Protein AF-A0A972DR48-F1 (afdb_monomer_lite)

Foldseek 3Di:
DDPPPPPPPPVVVQVVLVVVQQAAFLVVLPAPPVLCVQCVVLVNGGNVVVLVDAPVSLVPDVVSDPVSVVSNQVSCVQSQKDFDQDPVSRTDIGRNDHD

Radius of gyration: 15.76 Å; chains: 1; bounding box: 53×30×34 Å

Secondary structure (DSSP, 8-state):
---------HHHHHHHHHHHHHTSBGGGTT--HHHHHHHHHTT--BHHHHHHS-HHHHHHSTT--HHHHHHHHHHHHHTTEEEEE-TTS-EEEEE----

pLDDT: mean 70.38, std 9.5, range [44.72, 84.38]

Sequence (99 aa):
MSKTRVPLPKADLRRKRFAEVLQSPVAQLNLPVRTVNFLEDDGVLLVEDLLNCTRERLLAIPNFGDKALEQVFNALRDVGLACTVEADGRGRWSYVGPV

Structure (mmCIF, N/CA/C/O backbone):
data_AF-A0A972DR48-F1
#
_entry.id   AF-A0A972DR48-F1
#
loop_
_atom_site.group_PDB
_atom_site.id
_atom_site.type_symbol
_atom_site.label_atom_id
_atom_site.label_alt_id
_atom_site.label_comp_id
_atom_site.label_asym_id
_atom_site.label_entity_id
_atom_site.label_seq_id
_atom_site.pdbx_PDB_ins_code
_atom_site.Cartn_x
_atom_site.Cartn_y
_atom_site.Cartn_z
_atom_site.occupancy
_atom_site.B_iso_or_equiv
_atom_site.auth_seq_id
_atom_site.auth_comp_id
_atom_site.auth_asym_id
_atom_site.auth_atom_id
_atom_site.pdbx_PDB_model_num
ATOM 1 N N . MET A 1 1 ? -38.749 16.254 17.632 1.00 44.72 1 MET A N 1
ATOM 2 C CA . MET A 1 1 ? -37.673 16.289 16.616 1.00 44.72 1 MET A CA 1
ATOM 3 C C . MET A 1 1 ? -37.127 14.881 16.443 1.00 44.72 1 MET A C 1
ATOM 5 O O . MET A 1 1 ? -36.449 14.368 17.326 1.00 44.72 1 MET A O 1
ATOM 9 N N . SER A 1 2 ? -37.544 14.214 15.372 1.00 46.78 2 SER A N 1
ATOM 10 C CA . SER A 1 2 ? -37.331 12.787 15.135 1.00 46.78 2 SER A CA 1
ATOM 11 C C . SER A 1 2 ? -35.883 12.531 14.719 1.00 46.78 2 SER A C 1
ATOM 13 O O . SER A 1 2 ? -35.508 12.799 13.582 1.00 46.78 2 SER A O 1
ATOM 15 N N . LYS A 1 3 ? -35.054 12.015 15.634 1.00 53.12 3 LYS A N 1
ATOM 16 C CA . LYS A 1 3 ? -33.777 11.390 15.266 1.00 53.12 3 LYS A CA 1
ATOM 17 C C . LYS A 1 3 ? -34.117 10.127 14.484 1.00 53.12 3 LYS A C 1
ATOM 19 O O . LYS A 1 3 ? -34.368 9.084 15.086 1.00 53.12 3 LYS A O 1
ATOM 24 N N . THR A 1 4 ? -34.179 10.232 13.160 1.00 53.75 4 THR A N 1
ATOM 25 C CA . THR A 1 4 ? -34.278 9.071 12.280 1.00 53.75 4 THR A CA 1
ATOM 26 C C . THR A 1 4 ? -33.066 8.195 12.575 1.00 53.75 4 THR A C 1
ATOM 28 O O . THR A 1 4 ? -31.947 8.498 12.167 1.00 53.75 4 THR A O 1
ATOM 31 N N . ARG A 1 5 ? -33.278 7.127 13.350 1.00 57.31 5 ARG A N 1
ATOM 32 C CA . ARG A 1 5 ? -32.340 6.013 13.478 1.00 57.31 5 ARG A CA 1
ATOM 33 C C . ARG A 1 5 ? -32.374 5.279 12.144 1.00 57.31 5 ARG A C 1
ATOM 35 O O . ARG A 1 5 ? -33.007 4.237 12.026 1.00 57.31 5 ARG A O 1
ATOM 42 N N . VAL A 1 6 ? -31.774 5.883 11.121 1.00 61.06 6 VAL A N 1
ATOM 43 C CA . VAL A 1 6 ? -31.480 5.190 9.872 1.00 61.06 6 VAL A CA 1
ATOM 44 C C . VAL A 1 6 ? -30.540 4.054 10.272 1.00 61.06 6 VAL A C 1
ATOM 46 O O . VAL A 1 6 ? -29.465 4.336 10.812 1.00 61.06 6 VAL A O 1
ATOM 49 N N . PRO A 1 7 ? -30.935 2.782 10.106 1.00 59.00 7 PRO A N 1
ATOM 50 C CA . PRO A 1 7 ? -30.004 1.685 10.292 1.00 59.00 7 PRO A CA 1
ATOM 51 C C . PRO A 1 7 ? -28.924 1.893 9.239 1.00 59.00 7 PRO A C 1
ATOM 53 O O . PRO A 1 7 ? -29.247 1.863 8.054 1.00 59.00 7 PRO A O 1
ATOM 56 N N . LEU A 1 8 ? -27.679 2.169 9.645 1.00 53.81 8 LEU A N 1
ATOM 57 C CA . LEU A 1 8 ? -26.583 2.243 8.685 1.00 53.81 8 LEU A CA 1
ATOM 58 C C . LEU A 1 8 ? -26.542 0.902 7.934 1.00 53.81 8 LEU A C 1
ATOM 60 O O . LEU A 1 8 ? -26.353 -0.140 8.574 1.00 53.81 8 LEU A O 1
ATOM 64 N N . PRO A 1 9 ? -26.753 0.896 6.607 1.00 63.44 9 PRO A N 1
ATOM 65 C CA . PRO A 1 9 ? -26.570 -0.296 5.797 1.00 63.44 9 PRO A CA 1
ATOM 66 C C . PRO A 1 9 ? -25.189 -0.899 6.071 1.00 63.44 9 PRO A C 1
ATOM 68 O O . PRO A 1 9 ? -24.206 -0.179 6.238 1.00 63.44 9 PRO A O 1
ATOM 71 N N . LYS A 1 10 ? -25.065 -2.233 6.074 1.00 60.50 10 LYS A N 1
ATOM 72 C CA . LYS A 1 10 ? -23.777 -2.929 6.298 1.00 60.50 10 LYS A CA 1
ATOM 73 C C . LYS A 1 10 ? -22.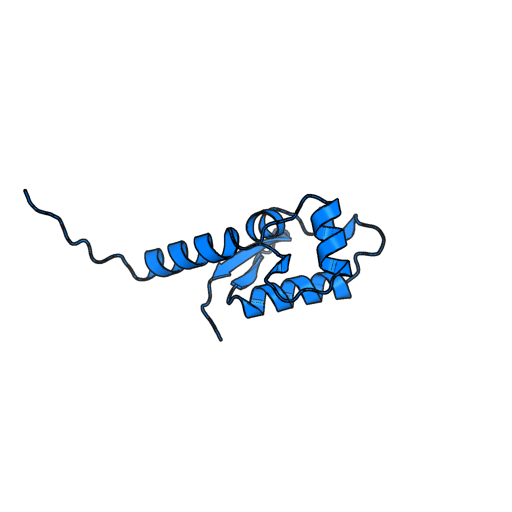644 -2.436 5.373 1.00 60.50 10 LYS A C 1
ATOM 75 O O . LYS A 1 10 ? -21.469 -2.566 5.712 1.00 60.50 10 LYS A O 1
ATOM 80 N N . ALA A 1 11 ? -22.993 -1.855 4.223 1.00 64.06 11 ALA A N 1
ATOM 81 C CA . ALA A 1 11 ? -22.065 -1.217 3.294 1.00 64.06 11 ALA A CA 1
ATOM 82 C C . ALA A 1 11 ? -21.323 -0.011 3.902 1.00 64.06 11 ALA A C 1
ATOM 84 O O . ALA A 1 11 ? -20.133 0.162 3.642 1.00 64.06 11 ALA A O 1
ATOM 85 N N . ASP A 1 12 ? -21.976 0.785 4.747 1.00 67.62 12 ASP A N 1
ATOM 86 C CA . ASP A 1 12 ? -21.371 1.974 5.354 1.00 67.62 12 ASP A CA 1
ATOM 87 C C . ASP A 1 12 ? -20.378 1.620 6.460 1.00 67.62 12 ASP A C 1
ATOM 89 O O . ASP A 1 12 ? -19.359 2.289 6.609 1.00 67.62 12 ASP A O 1
ATOM 93 N N . LEU A 1 13 ? -20.602 0.514 7.180 1.00 70.31 13 LEU A N 1
ATOM 94 C CA . LEU A 1 13 ? -19.644 0.015 8.170 1.00 70.31 13 LEU A CA 1
ATOM 95 C C . LEU A 1 13 ? -18.339 -0.452 7.503 1.00 70.31 13 LEU A C 1
ATOM 97 O O . LEU A 1 13 ? -17.251 -0.178 8.006 1.00 70.31 13 LEU A O 1
ATOM 101 N N . ARG A 1 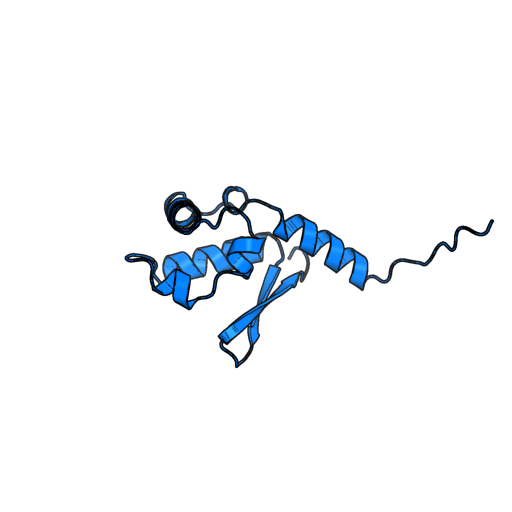14 ? -18.451 -1.113 6.341 1.00 72.25 14 ARG A N 1
ATOM 102 C CA . ARG A 1 14 ? -17.295 -1.502 5.520 1.00 72.25 14 ARG A CA 1
ATOM 103 C C . ARG A 1 14 ? -16.549 -0.288 4.983 1.00 72.25 14 ARG A C 1
ATOM 105 O O . ARG A 1 14 ? -15.328 -0.286 5.022 1.00 72.25 14 ARG A O 1
ATOM 112 N N . ARG A 1 15 ? -17.265 0.740 4.516 1.00 71.12 15 ARG A N 1
ATOM 113 C CA . ARG A 1 15 ? -16.659 2.000 4.054 1.00 71.12 15 ARG A CA 1
ATOM 114 C C . ARG A 1 15 ? -15.936 2.738 5.175 1.00 71.12 15 ARG A C 1
ATOM 116 O O . ARG A 1 15 ? -14.841 3.229 4.942 1.00 71.12 15 ARG A O 1
ATOM 123 N N . LYS A 1 16 ? -16.516 2.776 6.379 1.00 77.44 16 LYS A N 1
ATOM 124 C CA . LYS A 1 16 ? -15.868 3.364 7.559 1.00 77.44 16 LYS A CA 1
ATOM 125 C C . LYS A 1 16 ? -14.573 2.643 7.911 1.00 77.44 16 LYS A C 1
ATOM 127 O O . LYS A 1 16 ? -13.538 3.287 7.966 1.00 77.44 16 LYS A O 1
ATOM 132 N N . ARG A 1 17 ? -14.624 1.315 8.047 1.00 77.62 17 ARG A N 1
ATOM 133 C CA . ARG A 1 17 ? -13.425 0.512 8.325 1.00 77.62 17 ARG A CA 1
ATOM 134 C C . ARG A 1 17 ? -12.382 0.632 7.224 1.00 77.62 17 ARG A C 1
ATOM 136 O O . ARG A 1 17 ? -11.207 0.756 7.520 1.00 77.62 17 ARG A O 1
ATOM 143 N N . PHE A 1 18 ? -12.810 0.632 5.962 1.00 79.12 18 PHE A N 1
ATOM 144 C CA . PHE A 1 18 ? -11.917 0.873 4.834 1.00 79.12 18 PHE A CA 1
ATOM 145 C C . PHE A 1 18 ? -11.214 2.222 4.982 1.00 79.12 18 PHE A C 1
ATOM 147 O O . PHE A 1 18 ? -9.996 2.252 4.931 1.00 79.12 18 PHE A O 1
ATOM 154 N N . ALA A 1 19 ? -11.948 3.304 5.256 1.00 80.19 19 ALA A N 1
ATOM 155 C CA . ALA A 1 19 ? -11.360 4.622 5.487 1.00 80.19 19 ALA A CA 1
ATOM 156 C C . ALA A 1 19 ? -10.387 4.644 6.682 1.00 80.19 19 ALA A C 1
ATOM 158 O O . ALA A 1 19 ? -9.333 5.256 6.585 1.00 80.19 19 ALA A O 1
ATOM 159 N N . GLU A 1 20 ? -10.689 3.939 7.775 1.00 83.06 20 GLU A N 1
ATOM 160 C CA . GLU A 1 20 ? -9.771 3.814 8.920 1.00 83.06 20 GLU A CA 1
ATOM 161 C C . GLU A 1 20 ? -8.467 3.089 8.543 1.00 83.06 20 GLU A C 1
ATOM 163 O O . GLU A 1 20 ? -7.380 3.514 8.935 1.00 83.06 20 GLU A O 1
ATOM 168 N N . VAL A 1 21 ? -8.552 2.027 7.737 1.00 81.31 21 VAL A N 1
ATOM 169 C CA . VAL A 1 21 ? -7.364 1.309 7.249 1.00 81.31 21 VAL A CA 1
ATOM 170 C C . VAL A 1 21 ? -6.581 2.156 6.245 1.00 81.31 21 VAL A C 1
ATOM 172 O O . VAL A 1 21 ? -5.358 2.158 6.285 1.00 81.31 21 VAL A O 1
ATOM 175 N N . LEU A 1 22 ? -7.259 2.906 5.375 1.00 80.44 22 LEU A N 1
ATOM 176 C CA . LEU A 1 22 ? -6.625 3.827 4.428 1.00 80.44 22 LEU A CA 1
ATOM 177 C C . LEU A 1 22 ? -5.777 4.894 5.137 1.00 80.44 22 LEU A C 1
ATOM 179 O O . LEU A 1 22 ? -4.667 5.183 4.699 1.00 80.44 22 LEU A O 1
ATOM 183 N N . GLN A 1 23 ? -6.265 5.413 6.263 1.00 81.94 23 GLN A N 1
ATOM 184 C CA . GLN A 1 23 ? -5.536 6.380 7.088 1.00 81.94 23 GLN A CA 1
ATOM 185 C C . GLN A 1 23 ? -4.475 5.742 7.992 1.00 81.94 23 GLN A C 1
ATOM 187 O O . GLN A 1 23 ? -3.786 6.443 8.734 1.00 81.94 23 GLN A O 1
ATOM 192 N N . SER A 1 24 ? -4.337 4.415 7.965 1.00 83.44 24 SER A N 1
ATOM 193 C CA . SER A 1 24 ? -3.284 3.739 8.710 1.00 83.44 24 SER A CA 1
ATOM 194 C C . SER A 1 24 ? -1.950 3.881 7.964 1.00 83.44 24 SER A C 1
ATOM 196 O O . SER A 1 24 ? -1.913 3.786 6.735 1.00 83.44 24 SER A O 1
ATOM 198 N N . PRO A 1 25 ? -0.837 4.116 8.674 1.00 81.19 25 PRO A N 1
ATOM 199 C CA . PRO A 1 25 ? 0.474 4.227 8.050 1.00 81.19 25 PRO A CA 1
ATOM 200 C C . PRO A 1 25 ? 0.959 2.867 7.547 1.00 81.19 25 PRO A C 1
ATOM 202 O O . PRO A 1 25 ? 0.772 1.846 8.215 1.00 81.19 25 PRO A O 1
ATOM 205 N N . VAL A 1 26 ? 1.665 2.849 6.413 1.00 78.56 26 VAL A N 1
ATOM 206 C CA . VAL A 1 26 ? 2.239 1.606 5.859 1.00 78.56 26 VAL A CA 1
ATOM 207 C C . VAL A 1 26 ? 3.240 0.961 6.824 1.00 78.56 26 VAL A C 1
ATOM 209 O O . VAL A 1 26 ? 3.368 -0.259 6.863 1.00 78.56 26 VAL A O 1
ATOM 212 N N . ALA A 1 27 ? 3.873 1.757 7.690 1.00 74.69 27 ALA A N 1
ATOM 213 C CA . ALA A 1 27 ? 4.747 1.278 8.758 1.00 74.69 27 ALA A CA 1
ATOM 214 C C . ALA A 1 27 ? 4.042 0.354 9.774 1.00 74.69 27 ALA A C 1
ATOM 216 O O . ALA A 1 27 ? 4.698 -0.483 10.392 1.00 74.69 27 ALA A O 1
ATOM 217 N N . GLN A 1 28 ? 2.717 0.463 9.943 1.00 76.50 28 GLN A N 1
ATOM 218 C CA . GLN A 1 28 ? 1.957 -0.452 10.804 1.00 76.50 28 GLN A CA 1
ATOM 219 C C . GLN A 1 28 ? 1.683 -1.808 10.148 1.00 76.50 28 GLN A C 1
ATOM 221 O O . GLN A 1 28 ? 1.403 -2.770 10.861 1.00 76.50 28 GLN A O 1
ATOM 226 N N . LEU A 1 29 ? 1.807 -1.929 8.823 1.00 72.31 29 LEU A N 1
ATOM 227 C CA . LEU A 1 29 ? 1.464 -3.154 8.096 1.00 72.31 29 LEU A CA 1
ATOM 228 C C . LEU A 1 29 ? 2.528 -4.267 8.183 1.00 72.31 29 LEU A C 1
ATOM 230 O O . LEU A 1 29 ? 2.576 -5.145 7.326 1.00 72.31 29 LEU A O 1
ATOM 234 N N . ASN A 1 30 ? 3.404 -4.233 9.193 1.00 70.56 30 ASN A N 1
ATOM 235 C CA . ASN A 1 30 ? 4.493 -5.202 9.380 1.00 70.56 30 ASN A CA 1
ATOM 236 C C . ASN A 1 30 ? 5.356 -5.407 8.113 1.00 70.56 30 ASN A C 1
ATOM 238 O O . ASN A 1 30 ? 5.859 -6.494 7.830 1.00 70.56 30 ASN A O 1
ATOM 242 N N . LEU A 1 31 ? 5.510 -4.343 7.322 1.00 74.94 31 LEU A N 1
ATOM 243 C CA . LEU A 1 31 ? 6.321 -4.354 6.115 1.00 74.94 31 LEU A CA 1
ATOM 244 C C . LEU A 1 31 ? 7.813 -4.341 6.472 1.00 74.94 31 LEU A C 1
ATOM 246 O O . LEU A 1 31 ? 8.214 -3.777 7.493 1.00 74.94 31 LEU A O 1
ATOM 250 N N . PRO A 1 32 ? 8.676 -4.908 5.615 1.00 77.81 32 PRO A N 1
ATOM 251 C CA . PRO A 1 32 ? 10.111 -4.795 5.800 1.00 77.81 32 PRO A CA 1
ATOM 252 C C . PRO A 1 32 ? 10.529 -3.335 5.761 1.00 77.81 32 PRO A C 1
ATOM 254 O O . PRO A 1 32 ? 10.098 -2.593 4.879 1.00 77.81 32 PRO A O 1
ATOM 257 N N . VAL A 1 33 ? 11.485 -2.977 6.618 1.00 78.31 33 VAL A N 1
ATOM 258 C CA . VAL A 1 33 ? 12.097 -1.640 6.658 1.00 78.31 33 VAL A CA 1
ATOM 259 C C . VAL A 1 33 ? 12.522 -1.164 5.268 1.00 78.31 33 VAL A C 1
ATOM 261 O O . VAL A 1 33 ? 12.359 0.000 4.945 1.00 78.31 33 VAL A O 1
ATOM 264 N N . ARG A 1 34 ? 13.009 -2.061 4.397 1.00 77.25 34 ARG A N 1
ATOM 265 C CA . ARG A 1 34 ? 13.369 -1.676 3.025 1.00 77.25 34 ARG A CA 1
ATOM 266 C C . ARG A 1 34 ? 12.164 -1.252 2.193 1.00 77.25 34 ARG A C 1
ATOM 268 O O . ARG A 1 34 ? 12.247 -0.250 1.504 1.00 77.25 34 ARG A O 1
ATOM 275 N N . THR A 1 35 ? 11.067 -2.002 2.260 1.00 75.81 35 THR A N 1
ATOM 276 C CA . THR A 1 35 ? 9.832 -1.670 1.544 1.00 75.81 35 THR A CA 1
ATOM 277 C C . THR A 1 35 ? 9.229 -0.381 2.079 1.00 75.81 35 THR A C 1
ATOM 279 O O . THR A 1 35 ? 8.823 0.451 1.282 1.00 75.81 35 THR A O 1
ATOM 282 N N . VAL A 1 36 ? 9.239 -0.186 3.403 1.00 78.75 36 VAL A N 1
ATOM 283 C CA . VAL A 1 36 ? 8.809 1.072 4.028 1.00 78.75 36 VAL A CA 1
ATOM 284 C C . VAL A 1 36 ? 9.677 2.224 3.534 1.00 78.75 36 VAL A C 1
ATOM 286 O O . VAL A 1 36 ? 9.132 3.150 2.962 1.00 78.75 36 VAL A O 1
ATOM 289 N N . ASN A 1 37 ? 11.006 2.118 3.601 1.00 78.69 37 ASN A N 1
ATOM 290 C CA . ASN A 1 37 ? 11.903 3.176 3.128 1.00 78.69 37 ASN A CA 1
ATOM 291 C C . ASN A 1 37 ? 11.691 3.527 1.643 1.00 78.69 37 ASN A C 1
ATOM 293 O O . ASN A 1 37 ? 11.783 4.695 1.294 1.00 78.69 37 ASN A O 1
ATOM 297 N N . PHE A 1 38 ? 11.398 2.554 0.767 1.00 78.62 38 PHE A N 1
ATOM 298 C CA . PHE A 1 38 ? 11.081 2.847 -0.641 1.00 78.62 38 PHE A CA 1
ATOM 299 C C . PHE A 1 38 ? 9.757 3.596 -0.800 1.00 78.62 38 PHE A C 1
ATOM 301 O O . PHE A 1 38 ? 9.640 4.458 -1.664 1.00 78.62 38 PHE A O 1
ATOM 308 N N . LEU A 1 39 ? 8.759 3.248 0.013 1.00 77.50 39 LEU A N 1
ATOM 309 C CA . LEU A 1 39 ? 7.470 3.927 0.021 1.00 77.50 39 LEU A CA 1
ATOM 310 C C . LEU A 1 39 ? 7.616 5.345 0.583 1.00 77.50 39 LEU A C 1
ATOM 312 O O . LEU A 1 39 ? 7.143 6.283 -0.044 1.00 77.50 39 LEU A O 1
ATOM 316 N N . GLU A 1 40 ? 8.339 5.522 1.690 1.00 79.69 40 GLU A N 1
ATOM 317 C CA . GLU A 1 40 ? 8.599 6.840 2.277 1.00 79.69 40 GLU A CA 1
ATOM 318 C C . GLU A 1 40 ? 9.375 7.760 1.320 1.00 79.69 40 GLU A C 1
ATOM 320 O O . GLU A 1 40 ? 9.045 8.941 1.229 1.00 79.69 40 GLU A O 1
ATOM 325 N N . ASP A 1 41 ? 10.348 7.229 0.567 1.00 79.69 41 ASP A N 1
ATOM 326 C CA . ASP A 1 41 ? 11.118 7.989 -0.434 1.00 79.69 41 ASP A CA 1
ATOM 327 C C . ASP A 1 41 ? 10.240 8.473 -1.605 1.00 79.69 41 ASP A C 1
ATOM 329 O O . ASP A 1 41 ? 10.421 9.582 -2.107 1.00 79.69 41 ASP A O 1
ATOM 333 N N . ASP A 1 42 ? 9.223 7.690 -1.989 1.00 74.81 42 ASP A N 1
ATOM 334 C CA . ASP A 1 42 ? 8.219 8.098 -2.985 1.00 74.81 42 ASP A CA 1
ATOM 335 C C . ASP A 1 42 ? 7.132 9.029 -2.406 1.00 74.81 42 ASP A C 1
ATOM 337 O O . ASP A 1 42 ? 6.309 9.566 -3.148 1.00 74.81 42 ASP A O 1
ATOM 341 N N . GLY A 1 43 ? 7.138 9.261 -1.087 1.00 75.19 43 GLY A N 1
ATOM 342 C CA . GLY A 1 43 ? 6.134 10.057 -0.374 1.00 75.19 43 GLY A CA 1
ATOM 343 C C . GLY A 1 43 ? 4.899 9.264 0.067 1.00 75.19 43 GLY A C 1
ATOM 344 O O . GLY A 1 43 ? 3.905 9.852 0.488 1.00 75.19 43 GLY A O 1
ATOM 345 N N . VAL A 1 44 ? 4.953 7.935 -0.002 1.00 80.50 44 VAL A N 1
ATOM 346 C CA . VAL A 1 44 ? 3.887 7.011 0.390 1.00 80.50 44 VAL A CA 1
ATOM 347 C C . VAL A 1 44 ? 4.041 6.614 1.858 1.00 80.50 44 VAL A C 1
ATOM 349 O O . VAL A 1 44 ? 4.679 5.622 2.207 1.00 80.50 44 VAL A O 1
ATOM 352 N N . LEU A 1 45 ? 3.429 7.399 2.742 1.00 80.44 45 LEU A N 1
ATOM 353 C CA . LEU A 1 45 ? 3.454 7.170 4.195 1.00 80.44 45 LEU A CA 1
ATOM 354 C C . LEU A 1 45 ? 2.214 6.407 4.683 1.00 80.44 45 LEU A C 1
ATOM 356 O O . LEU A 1 45 ? 2.258 5.673 5.676 1.00 80.44 45 LEU A O 1
ATOM 360 N N . LEU A 1 46 ? 1.098 6.580 3.976 1.00 84.38 46 LEU A N 1
ATOM 361 C CA . LEU A 1 46 ? -0.209 6.043 4.326 1.00 84.38 46 LEU A CA 1
ATOM 362 C C . LEU A 1 46 ? -0.640 4.958 3.344 1.00 84.38 46 LEU A C 1
ATOM 364 O O . LEU A 1 46 ? -0.215 4.914 2.187 1.00 84.38 46 LEU A O 1
ATOM 368 N N . VAL A 1 47 ? -1.528 4.083 3.807 1.00 81.62 47 VAL A N 1
ATOM 369 C CA . VAL A 1 47 ? -2.144 3.073 2.947 1.00 81.62 47 VAL A CA 1
ATOM 370 C C . VAL A 1 47 ? -2.951 3.741 1.832 1.00 81.62 47 VAL A C 1
ATOM 372 O O . VAL A 1 47 ? -2.913 3.272 0.702 1.00 81.62 47 VAL A O 1
ATOM 375 N N . GLU A 1 48 ? -3.614 4.870 2.087 1.00 80.81 48 GLU A N 1
ATOM 376 C CA . GLU A 1 48 ? -4.304 5.635 1.041 1.00 80.81 48 GLU A CA 1
ATOM 377 C C . GLU A 1 48 ? -3.383 6.099 -0.089 1.00 80.81 48 GLU A C 1
ATOM 379 O O . GLU A 1 48 ? -3.743 5.941 -1.258 1.00 80.81 48 GLU A O 1
ATOM 384 N N . ASP A 1 49 ? -2.189 6.594 0.239 1.00 81.38 49 ASP A N 1
ATOM 385 C CA . ASP A 1 49 ? -1.203 7.021 -0.754 1.00 81.38 49 ASP A CA 1
ATOM 386 C C . ASP A 1 49 ? -0.705 5.826 -1.556 1.00 81.38 49 ASP A C 1
ATOM 388 O O . ASP A 1 49 ? -0.585 5.897 -2.773 1.00 81.38 49 ASP A O 1
ATOM 392 N N . LEU A 1 50 ? -0.519 4.683 -0.898 1.00 78.62 50 LEU A N 1
ATOM 393 C CA . LEU A 1 50 ? -0.122 3.441 -1.548 1.00 78.62 50 LEU A CA 1
ATOM 394 C C . LEU A 1 50 ? -1.183 2.940 -2.534 1.00 78.62 50 LEU A C 1
ATOM 396 O O . LEU A 1 50 ? -0.841 2.417 -3.593 1.00 78.62 50 LEU A O 1
ATOM 400 N N . LEU A 1 51 ? -2.466 3.104 -2.201 1.00 73.88 51 LEU A N 1
ATOM 401 C CA . LEU A 1 51 ? -3.579 2.793 -3.096 1.00 73.88 51 LEU A CA 1
ATOM 402 C C . LEU A 1 51 ? -3.673 3.762 -4.280 1.00 73.88 51 LEU A C 1
ATOM 404 O O . LEU A 1 51 ? -4.090 3.352 -5.366 1.00 73.88 51 LEU A O 1
ATOM 408 N N . ASN A 1 52 ? -3.351 5.035 -4.054 1.00 70.31 52 ASN A N 1
ATOM 409 C CA . ASN A 1 52 ? -3.320 6.057 -5.098 1.00 70.31 52 ASN A CA 1
ATOM 410 C C . ASN A 1 52 ? -2.064 5.942 -5.972 1.00 70.31 52 ASN A C 1
ATOM 412 O O . ASN A 1 52 ? -2.087 6.337 -7.140 1.00 70.31 52 ASN A O 1
ATOM 416 N N . CYS A 1 53 ? -0.988 5.366 -5.438 1.00 69.06 53 CYS A N 1
ATOM 417 C CA . CYS A 1 53 ? 0.226 5.105 -6.181 1.00 69.06 53 CYS A CA 1
ATOM 418 C C . CYS A 1 53 ? 0.011 3.982 -7.193 1.00 69.06 53 CYS A C 1
ATOM 420 O O . CYS A 1 53 ? -0.319 2.834 -6.895 1.00 69.06 53 CYS A O 1
ATOM 422 N N . THR A 1 54 ? 0.223 4.331 -8.454 1.00 66.50 54 THR A N 1
ATOM 423 C CA . THR A 1 54 ? 0.165 3.391 -9.566 1.00 66.50 54 THR A CA 1
ATOM 424 C C . THR A 1 54 ? 1.342 2.427 -9.535 1.00 66.50 54 THR A C 1
ATOM 426 O O . THR A 1 54 ? 2.475 2.818 -9.256 1.00 66.50 54 THR A O 1
ATOM 429 N N . ARG A 1 55 ? 1.095 1.183 -9.963 1.00 63.62 55 ARG A N 1
ATOM 430 C CA . ARG A 1 55 ? 2.128 0.160 -10.200 1.00 63.62 55 ARG A CA 1
ATOM 431 C C . ARG A 1 55 ? 3.327 0.684 -10.996 1.00 63.62 55 ARG A C 1
ATOM 433 O O . ARG A 1 55 ? 4.441 0.259 -10.745 1.00 63.62 55 ARG A O 1
ATOM 440 N N . GLU A 1 56 ? 3.102 1.606 -11.931 1.00 65.56 56 GLU A N 1
ATOM 441 C CA . GLU A 1 56 ? 4.140 2.206 -12.776 1.00 65.56 56 GLU A CA 1
ATOM 442 C C . GLU A 1 56 ? 5.122 3.059 -11.973 1.00 65.56 56 GLU A C 1
ATOM 444 O O . GLU A 1 56 ? 6.313 3.039 -12.255 1.00 65.56 56 GLU A O 1
ATOM 449 N N . ARG A 1 57 ? 4.639 3.753 -10.936 1.00 68.81 57 ARG A N 1
ATOM 450 C CA . ARG A 1 57 ? 5.468 4.546 -10.023 1.00 68.81 57 ARG A CA 1
ATOM 451 C C . ARG A 1 57 ? 6.344 3.637 -9.165 1.00 68.81 57 ARG A C 1
ATOM 453 O O . ARG A 1 57 ? 7.543 3.853 -9.068 1.00 68.81 57 ARG A O 1
ATOM 460 N N . LEU A 1 58 ? 5.749 2.564 -8.645 1.00 69.06 58 LEU A N 1
ATOM 461 C CA . LEU A 1 58 ? 6.453 1.545 -7.870 1.00 69.06 58 LEU A CA 1
ATOM 462 C C . LEU A 1 58 ? 7.496 0.809 -8.727 1.00 69.06 58 LEU A C 1
ATOM 464 O O . LEU A 1 58 ? 8.634 0.667 -8.309 1.00 69.06 58 LEU A O 1
ATOM 468 N N . LEU A 1 59 ? 7.149 0.410 -9.954 1.00 66.56 59 LEU A N 1
ATOM 469 C CA . LEU A 1 59 ? 8.059 -0.244 -10.907 1.00 66.56 59 LEU A CA 1
ATOM 470 C C . LEU A 1 59 ? 9.157 0.687 -11.447 1.00 66.56 59 LEU A C 1
ATOM 472 O O . LEU A 1 59 ? 10.159 0.199 -11.966 1.00 66.56 59 LEU A O 1
ATOM 476 N N . ALA A 1 60 ? 8.981 2.008 -11.342 1.00 67.88 60 ALA A N 1
ATOM 477 C CA . ALA A 1 60 ? 10.001 2.984 -11.714 1.00 67.88 60 ALA A CA 1
ATOM 478 C C . ALA A 1 60 ? 11.107 3.125 -10.654 1.00 67.88 60 ALA A C 1
ATOM 480 O O . ALA A 1 60 ? 12.185 3.630 -10.974 1.00 67.88 60 ALA A O 1
ATOM 481 N N . ILE A 1 61 ? 10.875 2.674 -9.413 1.00 65.19 61 ILE A N 1
ATOM 482 C CA . ILE A 1 61 ? 11.879 2.731 -8.349 1.00 65.19 61 ILE A CA 1
ATOM 483 C C . ILE A 1 61 ? 12.957 1.662 -8.623 1.00 65.19 61 ILE A C 1
ATOM 485 O O . ILE A 1 61 ? 12.660 0.462 -8.667 1.00 65.19 61 ILE A O 1
ATOM 489 N N . PRO A 1 62 ? 14.236 2.047 -8.780 1.00 55.19 62 PRO A N 1
ATOM 490 C CA . PRO A 1 62 ? 15.315 1.086 -8.961 1.00 55.19 62 PRO A CA 1
ATOM 491 C C . PRO A 1 62 ? 15.452 0.224 -7.697 1.00 55.19 62 PRO A C 1
ATOM 493 O O . PRO A 1 62 ? 15.609 0.746 -6.596 1.00 55.19 62 PRO A O 1
ATOM 496 N N . ASN A 1 63 ? 15.433 -1.103 -7.869 1.00 61.50 63 ASN A N 1
ATOM 497 C CA . ASN A 1 63 ? 15.366 -2.142 -6.819 1.00 61.50 63 ASN A CA 1
ATOM 498 C C . ASN A 1 63 ? 13.967 -2.463 -6.264 1.00 61.50 63 ASN A C 1
ATOM 500 O O . ASN A 1 63 ? 13.850 -3.296 -5.359 1.00 61.50 63 ASN A O 1
ATOM 504 N N . PHE A 1 64 ? 12.907 -1.886 -6.829 1.00 67.06 64 PHE A N 1
ATOM 505 C CA . PHE A 1 64 ? 11.533 -2.259 -6.509 1.00 67.06 64 PHE A CA 1
ATOM 506 C C . PHE A 1 64 ? 11.091 -3.423 -7.401 1.00 67.06 64 PHE A C 1
ATOM 508 O O . PHE A 1 64 ? 10.565 -3.260 -8.498 1.00 67.06 64 PHE A O 1
ATOM 515 N N . GLY A 1 65 ? 11.410 -4.634 -6.947 1.00 67.38 65 GLY A N 1
ATOM 516 C CA . GLY A 1 65 ? 11.071 -5.868 -7.654 1.00 67.38 65 GLY A CA 1
ATOM 517 C C . GLY A 1 65 ? 9.702 -6.438 -7.277 1.00 67.38 65 GLY A C 1
ATOM 518 O O . GLY A 1 65 ? 9.042 -5.991 -6.335 1.00 67.38 65 GLY A O 1
ATOM 519 N N . ASP A 1 66 ? 9.340 -7.522 -7.956 1.00 71.75 66 ASP A N 1
ATOM 520 C CA . ASP A 1 66 ? 8.211 -8.419 -7.659 1.00 71.75 66 ASP A CA 1
ATOM 521 C C . ASP A 1 66 ? 8.108 -8.788 -6.168 1.00 71.75 66 ASP A C 1
ATOM 523 O O . ASP A 1 66 ? 7.014 -8.776 -5.607 1.00 71.75 66 ASP A O 1
ATOM 527 N N . LYS A 1 67 ? 9.237 -9.004 -5.480 1.00 76.88 67 LYS A N 1
ATOM 528 C CA . LYS A 1 67 ? 9.250 -9.252 -4.024 1.00 76.88 67 LYS A CA 1
ATOM 529 C C . LYS A 1 67 ? 8.750 -8.082 -3.174 1.00 76.88 67 LYS A C 1
ATOM 531 O O . LYS A 1 67 ? 8.157 -8.310 -2.124 1.00 76.88 67 LYS A O 1
ATOM 536 N N . ALA A 1 68 ? 9.043 -6.836 -3.542 1.00 74.25 68 ALA A N 1
ATOM 537 C CA . ALA A 1 68 ? 8.559 -5.676 -2.788 1.00 74.25 68 ALA A CA 1
ATOM 538 C C . ALA A 1 68 ? 7.053 -5.499 -3.013 1.00 74.25 68 ALA A C 1
ATOM 540 O O . ALA A 1 68 ? 6.299 -5.312 -2.058 1.0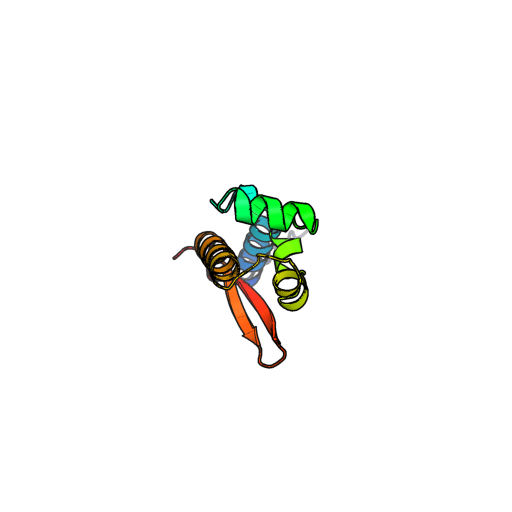0 74.25 68 ALA A O 1
ATOM 541 N N . LEU A 1 69 ? 6.626 -5.672 -4.266 1.00 75.81 69 LEU A N 1
ATOM 542 C CA . LEU A 1 69 ? 5.228 -5.653 -4.672 1.00 75.81 69 LEU A CA 1
ATOM 543 C C . LEU A 1 69 ? 4.407 -6.716 -3.922 1.00 75.81 69 LEU A C 1
ATOM 545 O O . LEU A 1 69 ? 3.375 -6.403 -3.334 1.00 75.81 69 LEU A O 1
ATOM 549 N N . GLU A 1 70 ? 4.885 -7.961 -3.885 1.00 78.56 70 GLU A N 1
ATOM 550 C CA . GLU A 1 70 ? 4.214 -9.057 -3.181 1.00 78.56 70 GLU A CA 1
ATOM 551 C C . GLU A 1 70 ? 4.089 -8.780 -1.680 1.00 78.56 70 GLU A C 1
ATOM 553 O O . GLU A 1 70 ? 3.038 -9.029 -1.095 1.00 78.56 70 GLU A O 1
ATOM 558 N N . GLN A 1 71 ? 5.120 -8.202 -1.060 1.00 80.88 71 GLN A N 1
ATOM 559 C CA . GLN A 1 71 ? 5.080 -7.841 0.358 1.00 80.88 71 GLN A CA 1
ATOM 560 C C . GLN A 1 71 ? 4.053 -6.752 0.644 1.00 80.88 71 GLN A C 1
ATOM 562 O O . GLN A 1 71 ? 3.304 -6.879 1.608 1.00 80.88 71 GLN A O 1
ATOM 567 N N . VAL A 1 72 ? 3.953 -5.743 -0.224 1.00 77.25 72 VAL A N 1
ATOM 568 C CA . VAL A 1 72 ? 2.882 -4.742 -0.168 1.00 77.25 72 VAL A CA 1
ATOM 569 C C . VAL A 1 72 ? 1.506 -5.405 -0.263 1.00 77.25 72 VAL A C 1
ATOM 571 O O . VAL A 1 72 ? 0.642 -5.160 0.579 1.00 77.25 72 VAL A O 1
ATOM 574 N N . PHE A 1 73 ? 1.302 -6.286 -1.244 1.00 76.44 73 PHE A N 1
ATOM 575 C CA . PHE A 1 73 ? 0.038 -7.010 -1.389 1.00 76.44 73 PHE A CA 1
ATOM 576 C C . PHE A 1 73 ? -0.287 -7.863 -0.165 1.00 76.44 73 PHE A C 1
ATOM 578 O O . PHE A 1 73 ? -1.445 -7.928 0.244 1.00 76.44 73 PHE A O 1
ATOM 585 N N . ASN A 1 74 ? 0.713 -8.520 0.422 1.00 79.62 74 ASN A N 1
ATOM 586 C CA . ASN A 1 74 ? 0.506 -9.380 1.577 1.00 79.62 74 ASN A CA 1
ATOM 587 C C . ASN A 1 74 ? 0.173 -8.575 2.836 1.00 79.62 74 ASN A C 1
ATOM 589 O O . ASN A 1 74 ? -0.745 -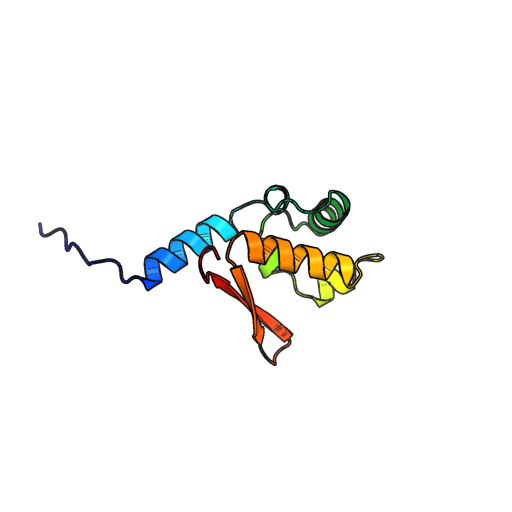8.934 3.563 1.00 79.62 74 ASN A O 1
ATOM 593 N N . ALA A 1 75 ? 0.854 -7.451 3.027 1.00 77.50 75 ALA A N 1
ATOM 594 C CA . ALA A 1 75 ? 0.607 -6.508 4.105 1.00 77.50 75 ALA A CA 1
ATOM 595 C C . ALA A 1 75 ? -0.816 -5.924 4.030 1.00 77.50 75 ALA A C 1
ATOM 597 O O . ALA A 1 75 ? -1.523 -5.869 5.030 1.00 77.50 75 ALA A O 1
ATOM 598 N N . LEU A 1 76 ? -1.286 -5.582 2.825 1.00 77.19 76 LEU A N 1
ATOM 599 C CA . LEU A 1 76 ? -2.663 -5.127 2.595 1.00 77.19 76 LEU A CA 1
ATOM 600 C C . LEU A 1 76 ? -3.696 -6.242 2.822 1.00 77.19 76 LEU A C 1
ATOM 602 O O . LEU A 1 76 ? -4.782 -5.990 3.345 1.00 77.19 76 LEU A O 1
ATOM 606 N N . ARG A 1 77 ? -3.354 -7.490 2.488 1.00 76.81 77 ARG A N 1
ATOM 607 C CA 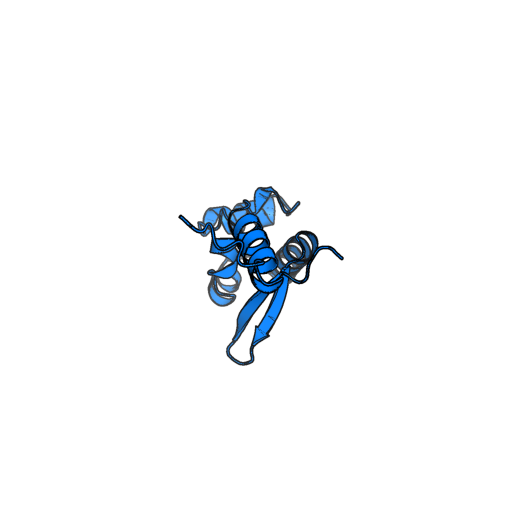. ARG A 1 77 ? -4.193 -8.655 2.798 1.00 76.81 77 ARG A CA 1
ATOM 608 C C . ARG A 1 77 ? -4.368 -8.836 4.308 1.00 76.81 77 ARG A C 1
ATOM 610 O O . ARG A 1 77 ? -5.470 -9.160 4.738 1.00 76.81 77 ARG A O 1
ATOM 617 N N . ASP A 1 78 ? -3.315 -8.586 5.085 1.00 76.56 78 ASP A N 1
ATOM 618 C CA . ASP A 1 78 ? -3.300 -8.718 6.548 1.00 76.56 78 ASP A CA 1
ATOM 619 C C . ASP A 1 78 ? -4.263 -7.727 7.232 1.00 76.56 78 ASP A C 1
ATOM 621 O O . ASP A 1 78 ? -5.022 -8.100 8.124 1.00 76.56 78 ASP A O 1
ATOM 625 N N . VAL A 1 79 ? -4.367 -6.492 6.720 1.00 74.19 79 VAL A N 1
ATOM 626 C CA . VAL A 1 79 ? -5.391 -5.517 7.164 1.00 74.19 79 VAL A CA 1
ATOM 627 C C . VAL A 1 79 ? -6.804 -5.790 6.622 1.00 74.19 79 VAL A C 1
ATOM 629 O O . VAL A 1 79 ? -7.745 -5.045 6.918 1.00 74.19 79 VAL A O 1
ATOM 632 N N . GLY A 1 80 ? -7.005 -6.861 5.850 1.00 73.69 80 GLY A N 1
ATOM 633 C CA . GLY A 1 80 ? -8.312 -7.231 5.297 1.00 73.69 80 GLY A CA 1
ATOM 634 C C . GLY A 1 80 ? -8.710 -6.431 4.052 1.00 73.69 80 GLY A C 1
ATOM 635 O O . GLY A 1 80 ? -9.904 -6.281 3.751 1.00 73.69 80 GLY A O 1
ATOM 636 N N . LEU A 1 81 ? -7.726 -5.892 3.327 1.00 75.44 81 LEU A N 1
ATOM 637 C CA . LEU A 1 81 ? -7.911 -5.266 2.022 1.00 75.44 81 LEU A CA 1
ATOM 638 C C . LEU A 1 81 ? -7.615 -6.285 0.917 1.00 75.44 81 LEU A C 1
ATOM 640 O O . LEU A 1 81 ? -6.538 -6.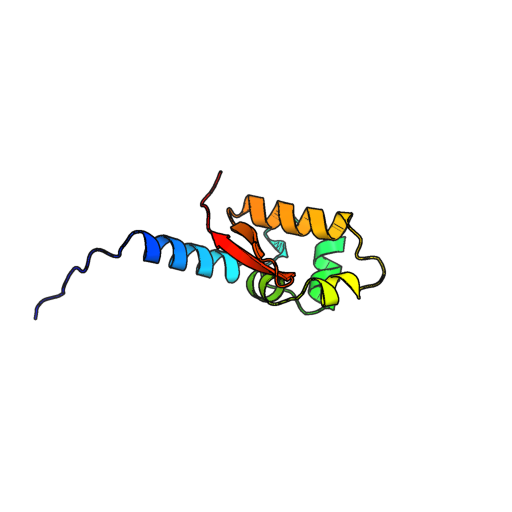868 0.849 1.00 75.44 81 LEU A O 1
ATOM 644 N N . ALA A 1 82 ? -8.562 -6.470 0.003 1.00 68.19 82 ALA A N 1
ATOM 645 C CA . ALA A 1 82 ? -8.345 -7.225 -1.223 1.00 68.19 82 ALA A CA 1
ATOM 646 C C . ALA A 1 82 ? -8.109 -6.259 -2.383 1.00 68.19 82 ALA A C 1
ATOM 648 O O . ALA A 1 82 ? -8.923 -5.364 -2.626 1.00 68.19 82 ALA A O 1
ATOM 649 N N . CYS A 1 83 ? -7.025 -6.462 -3.132 1.00 67.75 83 CYS A N 1
ATOM 650 C CA . CYS A 1 83 ? -6.871 -5.827 -4.435 1.00 67.75 83 CYS A CA 1
ATOM 651 C C . CYS A 1 83 ? -7.651 -6.621 -5.474 1.00 67.75 83 CYS A C 1
ATOM 653 O O . CYS A 1 83 ? -7.404 -7.813 -5.654 1.00 67.75 83 CYS A O 1
ATOM 655 N N . THR A 1 84 ? -8.541 -5.956 -6.199 1.00 64.00 84 THR A N 1
ATOM 656 C CA . THR A 1 84 ? -9.090 -6.486 -7.445 1.00 64.00 84 THR A CA 1
ATOM 657 C C . THR A 1 84 ? -8.407 -5.732 -8.570 1.00 64.00 84 THR A C 1
ATOM 659 O O . THR A 1 84 ? -8.608 -4.530 -8.730 1.00 64.00 84 THR A O 1
ATOM 662 N N . VAL A 1 85 ? -7.544 -6.410 -9.318 1.00 59.75 85 VAL A N 1
ATOM 663 C CA . VAL A 1 85 ? -6.891 -5.793 -10.473 1.00 59.75 85 VAL A CA 1
ATOM 664 C C . VAL A 1 85 ? -7.940 -5.705 -11.578 1.00 59.75 85 VAL A C 1
ATOM 666 O O . VAL A 1 85 ? -8.342 -6.733 -12.120 1.00 59.75 85 VAL A O 1
ATOM 669 N N . GLU A 1 86 ? -8.451 -4.505 -11.866 1.00 61.09 86 GLU A N 1
ATOM 670 C CA . GLU A 1 86 ? -9.340 -4.327 -13.015 1.00 61.09 86 GLU A CA 1
ATOM 671 C C . GLU A 1 86 ? -8.509 -4.363 -14.307 1.00 61.09 86 GLU A C 1
ATOM 673 O O . GLU A 1 86 ? -7.313 -4.054 -14.305 1.00 61.09 86 GLU A O 1
ATOM 678 N N . ALA A 1 87 ? -9.137 -4.743 -15.422 1.00 52.50 87 ALA A N 1
ATOM 679 C CA . ALA A 1 87 ? -8.467 -4.920 -16.716 1.00 52.50 87 ALA A CA 1
ATOM 680 C C . ALA A 1 87 ? -7.740 -3.654 -17.225 1.00 52.50 87 ALA A C 1
ATOM 682 O O . ALA A 1 87 ? -6.845 -3.756 -18.056 1.00 52.50 87 ALA A O 1
ATOM 683 N N . ASP A 1 88 ? -8.080 -2.480 -16.682 1.00 56.69 88 ASP A N 1
ATOM 684 C CA . ASP A 1 88 ? -7.464 -1.181 -16.984 1.00 56.69 88 ASP A CA 1
ATOM 685 C C . ASP A 1 88 ? -6.092 -0.972 -16.302 1.00 56.69 88 ASP A C 1
ATOM 687 O O . ASP A 1 88 ? -5.462 0.071 -16.435 1.00 56.69 88 ASP A O 1
ATOM 691 N N . GLY A 1 89 ? -5.616 -1.938 -15.506 1.00 53.88 89 GLY A N 1
ATOM 692 C CA . GLY A 1 89 ? -4.354 -1.823 -14.765 1.00 53.88 89 GLY A CA 1
ATOM 693 C C . GLY A 1 89 ? -4.439 -0.959 -13.501 1.00 53.88 89 GLY A C 1
ATOM 694 O O . GLY A 1 89 ? -3.471 -0.902 -12.740 1.00 53.88 89 GLY A O 1
ATOM 695 N N . ARG A 1 90 ? -5.599 -0.348 -13.226 1.00 56.94 90 ARG A N 1
ATOM 696 C CA . ARG A 1 90 ? -5.926 0.272 -11.937 1.00 56.94 90 ARG A CA 1
ATOM 697 C C . ARG A 1 90 ? -6.386 -0.812 -10.962 1.00 56.94 90 ARG A C 1
ATOM 699 O O . ARG A 1 90 ? -7.445 -1.414 -11.135 1.00 56.94 90 ARG A O 1
ATOM 706 N N . GLY A 1 91 ? -5.585 -1.078 -9.934 1.00 61.22 91 GLY A N 1
ATOM 707 C CA . GLY A 1 91 ? -5.998 -1.940 -8.828 1.00 61.22 91 GLY A CA 1
ATOM 708 C C . GLY A 1 91 ? -7.118 -1.269 -8.037 1.00 61.22 91 GLY A C 1
ATOM 709 O O . GLY A 1 91 ? -6.893 -0.244 -7.398 1.00 61.22 91 GLY A O 1
ATOM 710 N N . ARG A 1 92 ? -8.334 -1.822 -8.073 1.00 65.69 92 ARG A N 1
ATOM 711 C CA . ARG A 1 92 ? -9.429 -1.391 -7.201 1.00 65.69 92 ARG A CA 1
ATOM 712 C C . ARG A 1 92 ? -9.360 -2.186 -5.910 1.00 65.69 92 ARG A C 1
ATOM 714 O O . ARG A 1 92 ? -9.610 -3.390 -5.882 1.00 65.69 92 ARG A O 1
ATOM 721 N N . TRP A 1 93 ? -9.075 -1.500 -4.820 1.00 71.00 93 TRP A N 1
ATOM 722 C CA . TRP A 1 93 ? -9.030 -2.117 -3.504 1.00 71.00 93 TRP A CA 1
ATOM 723 C C . TRP A 1 93 ? -10.416 -2.136 -2.862 1.00 71.00 93 TRP A C 1
ATOM 725 O O . TRP A 1 93 ? -11.176 -1.168 -2.948 1.00 71.00 93 TRP A O 1
ATOM 735 N N . SER A 1 94 ? -10.759 -3.244 -2.212 1.00 66.12 94 SER A N 1
ATOM 736 C CA . SER A 1 94 ? -11.994 -3.394 -1.448 1.00 66.12 94 SER A CA 1
ATOM 737 C C . SER A 1 94 ? -11.702 -4.017 -0.091 1.00 66.12 94 SER A C 1
ATOM 739 O O . SER A 1 94 ? -10.998 -5.018 -0.003 1.00 66.12 94 SER A O 1
ATOM 741 N N . TYR A 1 95 ? -12.273 -3.455 0.977 1.00 65.88 95 TYR A N 1
ATOM 742 C CA . TYR A 1 95 ? -12.243 -4.091 2.293 1.00 65.88 95 TYR A CA 1
ATOM 743 C C . TYR A 1 95 ? -13.123 -5.343 2.277 1.00 65.88 95 TYR A C 1
ATOM 745 O O . TYR A 1 95 ? -14.357 -5.244 2.166 1.00 65.88 95 TYR A O 1
ATOM 753 N N . VAL A 1 96 ? -12.489 -6.509 2.369 1.00 69.06 96 VAL A N 1
ATOM 754 C CA . VAL A 1 96 ? -13.151 -7.822 2.434 1.00 69.06 96 VAL A CA 1
ATOM 755 C C . VAL A 1 96 ? -13.374 -8.290 3.874 1.00 69.06 96 VAL A C 1
ATOM 757 O O . VAL A 1 96 ? -14.159 -9.208 4.088 1.00 69.06 96 VAL A O 1
ATOM 760 N N . GLY A 1 97 ? -12.825 -7.574 4.860 1.00 55.44 97 GLY A N 1
ATOM 761 C CA . GLY A 1 97 ? -12.878 -7.960 6.269 1.00 55.44 97 GLY A CA 1
ATOM 762 C C . GLY A 1 97 ? -11.645 -8.771 6.674 1.00 55.44 97 GLY A C 1
ATOM 763 O O . GLY A 1 97 ? -10.885 -9.182 5.799 1.00 55.44 97 GLY A O 1
ATOM 764 N N . PRO A 1 98 ? -11.415 -8.963 7.984 1.00 50.38 98 PRO A N 1
ATOM 765 C CA . PRO A 1 98 ? -10.354 -9.847 8.450 1.00 50.38 98 PRO A CA 1
ATOM 766 C C . PRO A 1 98 ? -10.669 -11.284 8.018 1.00 50.38 98 PRO A C 1
ATOM 768 O O . PRO A 1 98 ? -11.814 -11.728 8.162 1.00 50.38 98 PRO A O 1
ATOM 771 N N . VAL A 1 99 ? -9.668 -11.957 7.448 1.00 49.34 99 VAL A N 1
ATOM 772 C CA . VAL A 1 99 ? -9.685 -13.404 7.180 1.00 49.34 99 VAL A CA 1
ATOM 773 C C . VAL A 1 99 ? -9.502 -14.200 8.464 1.00 49.34 99 VAL A C 1
ATOM 775 O O . VAL A 1 99 ? -8.820 -13.690 9.381 1.00 49.34 99 VAL A O 1
#